Protein AF-A0A5J6MNN4-F1 (afdb_monomer_lite)

Structure (mmCIF, N/CA/C/O backbone):
data_AF-A0A5J6MNN4-F1
#
_entry.id   AF-A0A5J6MNN4-F1
#
loop_
_atom_site.group_PDB
_atom_site.id
_atom_site.type_symbol
_atom_site.label_atom_id
_atom_site.label_alt_id
_atom_site.label_comp_id
_atom_site.label_asym_id
_atom_site.label_entity_id
_atom_site.label_seq_id
_atom_site.pdbx_PDB_ins_code
_atom_site.Cartn_x
_atom_site.Cartn_y
_atom_site.Cartn_z
_atom_site.occupancy
_atom_site.B_iso_or_equiv
_atom_site.auth_seq_id
_atom_site.auth_comp_id
_atom_site.auth_asym_id
_atom_site.auth_atom_id
_atom_site.pdbx_PDB_model_num
ATOM 1 N N . MET A 1 1 ? 50.004 24.978 17.037 1.00 45.81 1 MET A N 1
ATOM 2 C CA . MET A 1 1 ? 49.185 25.570 15.959 1.00 45.81 1 MET A CA 1
ATOM 3 C C . MET A 1 1 ? 47.744 25.538 16.427 1.00 45.81 1 MET A C 1
ATOM 5 O O . MET A 1 1 ? 47.144 24.475 16.456 1.00 45.81 1 MET A O 1
ATOM 9 N N . SER A 1 2 ? 47.257 26.671 16.926 1.00 36.34 2 SER A N 1
ATOM 10 C CA . SER A 1 2 ? 45.906 26.822 17.471 1.00 36.34 2 SER A CA 1
ATOM 11 C C . SER A 1 2 ? 44.956 27.210 16.343 1.00 36.34 2 SER A C 1
ATOM 13 O O . SER A 1 2 ? 45.223 28.185 15.645 1.00 36.34 2 SER A O 1
ATOM 15 N N . MET A 1 3 ? 43.865 26.467 16.160 1.00 42.06 3 MET A N 1
ATOM 16 C CA . MET A 1 3 ? 42.767 26.852 15.272 1.00 42.06 3 MET A CA 1
ATOM 17 C C . MET A 1 3 ? 41.543 27.196 16.118 1.00 42.06 3 MET A C 1
ATOM 19 O O . MET A 1 3 ? 40.858 26.322 16.640 1.00 42.06 3 MET A O 1
ATOM 23 N N . THR A 1 4 ? 41.303 28.498 16.251 1.00 43.59 4 THR A N 1
ATOM 24 C CA . THR A 1 4 ? 40.055 29.092 16.733 1.00 43.59 4 THR A CA 1
ATOM 25 C C . THR A 1 4 ? 39.184 29.363 15.512 1.00 43.59 4 THR A C 1
ATOM 27 O O . THR A 1 4 ? 39.603 30.115 14.635 1.00 43.59 4 THR A O 1
ATOM 30 N N . ILE A 1 5 ? 37.976 28.798 15.448 1.00 49.94 5 ILE A N 1
ATOM 31 C CA . ILE A 1 5 ? 36.948 29.234 14.495 1.00 49.94 5 ILE A CA 1
ATOM 32 C C . ILE A 1 5 ? 35.701 29.616 15.287 1.00 49.94 5 ILE A C 1
ATOM 34 O O . ILE A 1 5 ? 35.140 28.822 16.039 1.00 49.94 5 ILE A O 1
ATOM 38 N N . ALA A 1 6 ? 35.334 30.884 15.136 1.00 39.22 6 ALA A N 1
ATOM 39 C CA . ALA A 1 6 ? 34.245 31.564 15.807 1.00 39.22 6 ALA A CA 1
ATOM 40 C C . ALA A 1 6 ? 32.880 31.268 15.157 1.00 39.22 6 ALA A C 1
ATOM 42 O O . ALA A 1 6 ? 32.754 31.186 13.938 1.00 39.22 6 ALA A O 1
ATOM 43 N N . GLN A 1 7 ? 31.842 31.200 15.986 1.00 43.44 7 GLN A N 1
ATOM 44 C CA . GLN A 1 7 ? 30.441 31.491 15.649 1.00 43.44 7 GLN A CA 1
ATOM 45 C C . GLN A 1 7 ? 30.045 32.794 16.381 1.00 43.44 7 GLN A C 1
ATOM 47 O O . GLN A 1 7 ? 30.750 33.158 17.325 1.00 43.44 7 GLN A O 1
ATOM 52 N N . PRO A 1 8 ? 28.883 33.442 16.136 1.00 44.62 8 PRO A N 1
ATOM 53 C CA . PRO A 1 8 ? 27.974 33.470 14.977 1.00 44.62 8 PRO A CA 1
ATOM 54 C C . PRO A 1 8 ? 27.586 34.924 14.575 1.00 44.62 8 PRO A C 1
ATOM 56 O O . PRO A 1 8 ? 27.805 35.869 15.327 1.00 44.62 8 PRO A O 1
ATOM 59 N N . ALA A 1 9 ? 26.893 35.122 13.446 1.00 43.00 9 ALA A N 1
ATOM 60 C CA . ALA A 1 9 ? 26.192 36.384 13.158 1.00 43.00 9 ALA A CA 1
ATOM 61 C C . ALA A 1 9 ? 24.681 36.138 13.005 1.00 43.00 9 ALA A C 1
ATOM 63 O O . ALA A 1 9 ? 24.212 35.651 11.977 1.00 43.00 9 ALA A O 1
ATOM 64 N N . ARG A 1 10 ? 23.913 36.466 14.053 1.00 43.12 10 ARG A N 1
ATOM 65 C CA . ARG A 1 10 ? 22.443 36.524 14.030 1.00 43.12 10 ARG A CA 1
ATOM 66 C C . ARG A 1 10 ? 22.012 37.839 13.374 1.00 43.12 10 ARG A C 1
ATOM 68 O O . ARG A 1 10 ? 22.430 38.904 13.820 1.00 43.12 10 ARG A O 1
ATOM 75 N N . LYS A 1 11 ? 21.162 37.776 12.347 1.00 46.25 11 LYS A N 1
ATOM 76 C CA . LYS A 1 11 ? 20.459 38.952 11.810 1.00 46.25 11 LYS A CA 1
ATOM 77 C C . LYS A 1 11 ? 19.170 39.205 12.616 1.00 46.25 11 LYS A C 1
ATOM 79 O O . LYS A 1 11 ? 18.505 38.234 12.975 1.00 46.25 11 LYS A O 1
ATOM 84 N N . PRO A 1 12 ? 18.818 40.468 12.912 1.00 50.72 12 PRO A N 1
ATOM 85 C CA . PRO A 1 12 ? 17.639 40.816 13.700 1.00 50.72 12 PRO A CA 1
ATOM 86 C C . PRO A 1 12 ? 16.350 40.752 12.867 1.00 50.72 12 PRO A C 1
ATOM 88 O O . PRO A 1 12 ? 16.324 41.190 11.718 1.00 50.72 12 PRO A O 1
ATOM 91 N N . VAL A 1 13 ? 15.271 40.253 13.473 1.00 49.06 13 VAL A N 1
ATOM 92 C CA . VAL A 1 13 ? 13.899 40.378 12.959 1.00 49.06 13 VAL A CA 1
ATOM 93 C C . VAL A 1 13 ? 13.256 41.591 13.639 1.00 49.06 13 VAL A C 1
ATOM 95 O O . VAL A 1 13 ? 13.187 41.607 14.871 1.00 49.06 13 VAL A O 1
ATOM 98 N N . PRO A 1 14 ? 12.798 42.615 12.901 1.00 52.34 14 PRO A N 1
ATOM 99 C CA . PRO A 1 14 ? 12.065 43.716 13.504 1.00 52.34 14 PRO A CA 1
ATOM 100 C C . PRO A 1 14 ? 10.632 43.290 13.848 1.00 52.34 14 PRO A C 1
ATOM 102 O O . PRO A 1 14 ? 9.830 42.944 12.983 1.00 52.34 14 PRO A O 1
ATOM 105 N N . VAL A 1 15 ? 10.322 43.360 15.143 1.00 49.31 15 VAL A N 1
ATOM 106 C CA . VAL A 1 15 ? 8.967 43.419 15.698 1.00 49.31 15 VAL A CA 1
ATOM 107 C C . VAL A 1 15 ? 8.350 44.755 15.276 1.00 49.31 15 VAL A C 1
ATOM 109 O O . VAL A 1 15 ? 8.870 45.814 15.619 1.00 49.31 15 VAL A O 1
ATOM 112 N N . GLY A 1 16 ? 7.254 44.706 14.519 1.00 39.94 16 GLY A N 1
ATOM 113 C CA . GLY A 1 16 ? 6.549 45.879 14.002 1.00 39.94 16 GLY A CA 1
ATOM 114 C C . GLY A 1 16 ? 5.056 45.802 14.283 1.00 39.94 16 GLY A C 1
ATOM 115 O O . GLY A 1 16 ? 4.271 45.409 13.430 1.00 39.94 16 GLY A O 1
ATOM 116 N N . LEU A 1 17 ? 4.691 46.185 15.501 1.00 44.44 17 LEU A N 1
ATOM 117 C CA . LEU A 1 17 ? 3.338 46.459 15.971 1.00 44.44 17 LEU A CA 1
ATOM 118 C C . LEU A 1 17 ? 2.780 47.707 15.256 1.00 44.44 17 LEU A C 1
ATOM 120 O O . LEU A 1 17 ? 3.375 48.776 15.392 1.00 44.44 17 LEU A O 1
ATOM 124 N N . ARG A 1 18 ? 1.625 47.632 14.579 1.00 44.25 18 ARG A N 1
ATOM 125 C CA . ARG A 1 18 ? 0.739 48.802 14.409 1.00 44.25 18 ARG A CA 1
ATOM 126 C C . ARG A 1 18 ? -0.740 48.425 14.477 1.00 44.25 18 ARG A C 1
ATOM 128 O O . ARG A 1 18 ? -1.261 47.691 13.647 1.00 44.25 18 ARG A O 1
ATOM 135 N N . LEU A 1 19 ? -1.359 48.973 15.519 1.00 42.81 19 LEU A N 1
ATOM 136 C CA . LEU A 1 19 ? -2.785 49.075 15.795 1.00 42.81 19 LEU A CA 1
ATOM 137 C C . LEU A 1 19 ? -3.497 50.089 14.876 1.00 42.81 19 LEU A C 1
ATOM 139 O O . LEU A 1 19 ? -2.877 51.053 14.429 1.00 42.81 19 LEU A O 1
ATOM 143 N N . ALA A 1 20 ? -4.830 49.927 14.842 1.00 40.75 20 ALA A N 1
ATOM 144 C CA . ALA A 1 20 ? -5.894 50.903 14.550 1.00 40.75 20 ALA A CA 1
ATOM 145 C C . ALA A 1 20 ? -6.165 51.179 13.054 1.00 40.75 20 ALA A C 1
ATOM 147 O O . ALA A 1 20 ? -5.241 51.286 12.263 1.00 40.75 20 ALA A O 1
ATOM 148 N N . ALA A 1 21 ? -7.404 51.302 12.569 1.00 38.69 21 ALA A N 1
ATOM 149 C CA . ALA A 1 21 ? -8.667 51.689 13.201 1.00 38.69 21 ALA A CA 1
ATOM 150 C C . ALA A 1 21 ? -9.844 51.126 12.361 1.00 38.69 21 ALA A C 1
ATOM 152 O O . ALA A 1 21 ? -9.778 51.116 11.137 1.00 38.69 21 ALA A O 1
ATOM 153 N N . LEU A 1 22 ? -10.844 50.497 12.989 1.00 45.50 22 LEU A N 1
ATOM 154 C CA . LEU A 1 22 ? -12.210 51.028 13.157 1.00 45.50 22 LEU A CA 1
ATOM 155 C C . LEU A 1 22 ? -12.879 51.544 11.868 1.00 45.50 22 LEU A C 1
ATOM 157 O O . LEU A 1 22 ? -12.696 52.696 11.488 1.00 45.50 22 LEU A O 1
ATOM 161 N N . PHE A 1 23 ? -13.792 50.739 11.317 1.00 46.25 23 PHE A N 1
ATOM 162 C CA . PHE A 1 23 ? -15.043 51.267 10.776 1.00 46.25 23 PHE A CA 1
ATOM 163 C C . PHE A 1 23 ? -16.226 50.499 11.364 1.00 46.25 23 PHE A C 1
ATOM 165 O O . PHE A 1 23 ? -16.353 49.283 11.253 1.00 46.25 23 PHE A O 1
ATOM 172 N N . LEU A 1 24 ? -17.041 51.278 12.061 1.00 46.66 24 LEU A N 1
ATOM 173 C CA . LEU A 1 24 ? -18.268 50.945 12.753 1.00 46.66 24 LEU A CA 1
ATOM 174 C C . LEU A 1 24 ? -19.398 50.818 11.720 1.00 46.66 24 LEU A C 1
ATOM 176 O O . LEU A 1 24 ? -19.584 51.729 10.916 1.00 46.66 24 LEU A O 1
ATOM 180 N N . SER A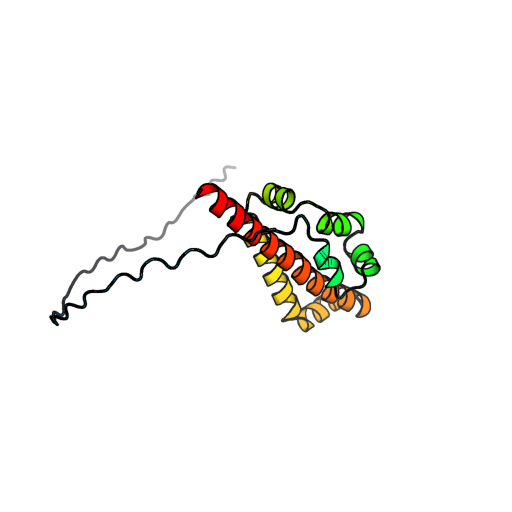 1 25 ? -20.185 49.745 11.761 1.00 43.47 25 SER A N 1
ATOM 181 C CA . SER A 1 25 ? -21.562 49.735 11.248 1.00 43.47 25 SER A CA 1
ATOM 182 C C . SER A 1 25 ? -22.341 48.630 11.946 1.00 43.47 25 SER A C 1
ATOM 184 O O . SER A 1 25 ? -22.126 47.442 11.724 1.00 43.47 25 SER A O 1
ATOM 186 N N . ALA A 1 26 ? -23.222 49.063 12.840 1.00 49.56 26 ALA A N 1
ATOM 187 C CA . ALA A 1 26 ? -24.226 48.239 13.472 1.00 49.56 26 ALA A CA 1
ATOM 188 C C . ALA A 1 26 ? -25.272 47.815 12.433 1.00 49.56 26 ALA A C 1
ATOM 190 O O . ALA A 1 26 ? -25.859 48.662 11.764 1.00 49.56 26 ALA A O 1
ATOM 191 N N . PHE A 1 27 ? -25.554 46.518 12.363 1.00 41.94 27 PHE A N 1
ATOM 192 C CA . PHE A 1 27 ? -26.865 46.025 11.964 1.00 41.94 27 PHE A CA 1
ATOM 193 C C . PHE A 1 27 ? -27.320 45.035 13.030 1.00 41.94 27 PHE A C 1
ATOM 195 O O . PHE A 1 27 ? -26.698 43.995 13.243 1.00 41.94 27 PHE A O 1
ATOM 202 N N . LEU A 1 28 ? -28.390 45.399 13.737 1.00 48.53 28 LEU A N 1
ATOM 203 C CA . LEU A 1 28 ? -29.163 44.457 14.527 1.00 48.53 28 LEU A CA 1
ATOM 204 C C . LEU A 1 28 ? -29.751 43.414 13.574 1.00 48.53 28 LEU A C 1
ATOM 206 O O . LEU A 1 28 ? -30.601 43.735 12.748 1.00 48.53 28 LEU A O 1
ATOM 210 N N . ALA A 1 29 ? -29.351 42.163 13.750 1.00 45.50 29 ALA A N 1
ATOM 211 C CA . ALA A 1 29 ? -30.171 41.016 13.411 1.00 45.50 29 ALA A CA 1
ATOM 212 C C . ALA A 1 29 ? -29.964 39.983 14.518 1.00 45.50 29 ALA A C 1
ATOM 214 O O . ALA A 1 29 ? -28.962 39.272 14.561 1.00 45.50 29 ALA A O 1
ATOM 215 N N . ALA A 1 30 ? -30.906 39.949 15.457 1.00 49.56 30 ALA A N 1
ATOM 216 C CA . ALA A 1 30 ? -31.072 38.822 16.354 1.00 49.56 30 ALA A CA 1
ATOM 217 C C . ALA A 1 30 ? -31.519 37.618 15.510 1.00 49.56 30 ALA A C 1
ATOM 219 O O . ALA A 1 30 ? -32.710 37.382 15.333 1.00 49.56 30 ALA A O 1
ATOM 220 N N . CYS A 1 31 ? -30.564 36.873 14.958 1.00 45.91 31 CYS A N 1
ATOM 221 C CA . CYS A 1 31 ? -30.803 35.489 14.589 1.00 45.91 31 CYS A CA 1
ATOM 222 C C . CYS A 1 31 ? -30.547 34.667 15.846 1.00 45.91 31 CYS A C 1
ATOM 224 O O . CYS A 1 31 ? -29.407 34.492 16.268 1.00 45.91 31 CYS A O 1
ATOM 226 N N . ALA A 1 32 ? -31.629 34.198 16.463 1.00 48.97 32 ALA A N 1
ATOM 227 C CA . ALA A 1 32 ? -31.568 33.041 17.332 1.00 48.97 32 ALA A CA 1
ATOM 228 C C . ALA A 1 32 ? -31.036 31.880 16.483 1.00 48.97 32 ALA A C 1
ATOM 230 O O . ALA A 1 32 ? -31.783 31.233 15.752 1.00 48.97 32 ALA A O 1
ATOM 231 N N . THR A 1 33 ? -29.722 31.676 16.511 1.00 45.91 33 THR A N 1
ATOM 232 C CA . THR A 1 33 ? -29.099 30.494 15.934 1.00 45.91 33 THR A CA 1
ATOM 233 C C . THR A 1 33 ? -29.497 29.344 16.841 1.00 45.91 33 THR A C 1
ATOM 235 O O . THR A 1 33 ? -28.905 29.144 17.898 1.00 45.91 33 THR A O 1
ATOM 238 N N . SER A 1 34 ? -30.560 28.630 16.475 1.00 49.53 34 SER A N 1
ATOM 239 C CA . SER A 1 34 ? -30.767 27.275 16.962 1.00 49.53 34 SER A CA 1
ATOM 240 C C . SER A 1 34 ? -29.497 26.504 16.630 1.00 49.53 34 SER A C 1
ATOM 242 O O . SER A 1 34 ? -29.226 26.227 15.462 1.00 49.53 34 SER A O 1
ATOM 244 N N . GLU A 1 35 ? -28.680 26.247 17.649 1.00 56.00 35 GLU A N 1
ATOM 245 C CA . GLU A 1 35 ? -27.571 25.309 17.565 1.00 56.00 35 GLU A CA 1
ATOM 246 C C . GLU A 1 35 ? -28.158 24.012 16.996 1.00 56.00 35 GLU A C 1
ATOM 248 O O . GLU A 1 35 ? -29.119 23.482 17.571 1.00 56.00 35 GLU A O 1
ATOM 253 N N . PRO A 1 36 ? -27.693 23.529 15.830 1.00 57.00 36 PRO A N 1
ATOM 254 C CA . PRO A 1 36 ? -28.111 22.227 15.359 1.00 57.00 36 PRO A CA 1
ATOM 255 C C . PRO A 1 36 ? -27.720 21.247 16.458 1.00 57.00 36 PRO A C 1
ATOM 257 O O . PRO A 1 36 ? -26.550 21.193 16.839 1.00 57.00 36 PRO A O 1
ATOM 260 N N . ALA A 1 37 ? -28.697 20.512 16.993 1.00 62.59 37 ALA A N 1
ATOM 261 C CA . ALA A 1 37 ? -28.402 19.395 17.874 1.00 62.59 37 ALA A CA 1
ATOM 262 C C . ALA A 1 37 ? -27.303 18.556 17.199 1.00 62.59 37 ALA A C 1
ATOM 264 O O . ALA A 1 37 ? -27.428 18.291 15.995 1.00 62.59 37 ALA A O 1
ATOM 265 N N . PRO A 1 38 ? -26.216 18.199 17.911 1.00 59.94 38 PRO A N 1
ATOM 266 C CA . PRO A 1 38 ? -25.142 17.426 17.316 1.00 59.94 38 PRO A CA 1
ATOM 267 C C . PRO A 1 38 ? -25.765 16.186 16.687 1.00 59.94 38 PRO A C 1
ATOM 269 O O . PRO A 1 38 ? -26.501 15.447 17.347 1.00 59.94 38 PRO A O 1
ATOM 272 N N . ALA A 1 39 ? -25.550 16.022 15.379 1.00 67.25 39 ALA A N 1
ATOM 273 C CA . ALA A 1 39 ? -26.048 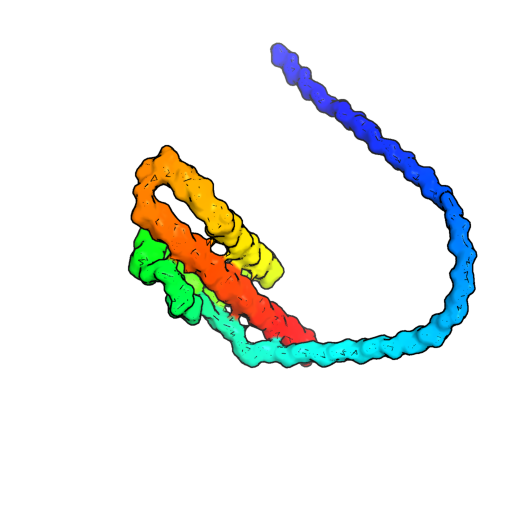14.861 14.667 1.00 67.25 39 ALA A CA 1
ATOM 274 C C . ALA A 1 39 ? -25.559 13.611 15.416 1.00 67.25 39 ALA A C 1
ATOM 276 O O . ALA A 1 39 ? -24.384 13.576 15.802 1.00 67.25 39 ALA A O 1
ATOM 277 N N . PRO A 1 40 ? -26.433 12.620 15.667 1.00 62.31 40 PRO A N 1
ATOM 278 C CA . PRO A 1 40 ? -26.031 11.418 16.377 1.00 62.31 40 PRO A CA 1
ATOM 279 C C . PRO A 1 40 ? -24.836 10.802 15.654 1.00 62.31 40 PRO A C 1
ATOM 281 O O . PRO A 1 40 ? -24.863 10.620 14.432 1.00 62.31 40 PRO A O 1
ATOM 284 N N . THR A 1 41 ? -23.774 10.528 16.408 1.00 66.44 41 THR A N 1
ATOM 285 C CA . THR A 1 41 ? -22.575 9.880 15.888 1.00 66.44 41 THR A CA 1
ATOM 286 C C . THR A 1 41 ? -23.000 8.571 15.217 1.00 66.44 41 THR A C 1
ATOM 288 O O . THR A 1 41 ? -23.791 7.828 15.811 1.00 66.44 41 THR A O 1
ATOM 291 N N . PRO A 1 42 ? -22.536 8.274 13.988 1.00 63.56 42 PRO A N 1
ATOM 292 C CA . PRO A 1 42 ? -22.841 7.007 13.341 1.00 63.56 42 PRO A CA 1
ATOM 293 C C . PRO A 1 42 ? -22.520 5.843 14.288 1.00 63.56 42 PRO A C 1
ATOM 295 O O . PRO A 1 42 ? -21.499 5.907 14.982 1.00 63.56 42 PRO A O 1
ATOM 298 N N . PRO A 1 43 ? -23.361 4.793 14.341 1.00 64.62 43 PRO A N 1
ATOM 299 C CA . PRO A 1 43 ? -23.066 3.636 15.170 1.00 64.62 43 PRO A CA 1
ATOM 300 C C . PRO A 1 43 ? -21.703 3.060 14.764 1.00 64.62 43 PRO A C 1
ATOM 302 O O . PRO A 1 43 ? -21.380 3.045 13.569 1.00 64.62 43 PRO A O 1
ATOM 305 N N . PRO A 1 44 ? -20.892 2.596 15.730 1.00 63.62 44 PRO A N 1
ATOM 306 C CA . PRO A 1 44 ? -19.593 2.035 15.414 1.00 63.62 44 PRO A CA 1
ATOM 307 C C . PRO A 1 44 ? -19.741 0.841 14.466 1.00 63.62 44 PRO A C 1
ATOM 309 O O . PRO A 1 44 ? -20.734 0.106 14.540 1.00 63.62 44 PRO A O 1
ATOM 312 N N . PRO A 1 45 ? -18.754 0.612 13.586 1.00 68.56 45 PRO A N 1
ATOM 313 C CA . PRO A 1 45 ? -18.750 -0.573 12.747 1.00 68.56 45 PRO A CA 1
ATOM 314 C C . PRO A 1 45 ? -18.814 -1.832 13.621 1.00 68.56 45 PRO A C 1
ATOM 316 O O . PRO A 1 45 ? -18.056 -1.988 14.579 1.00 68.56 45 PRO A O 1
ATOM 319 N N . GLN A 1 46 ? -19.739 -2.739 13.291 1.00 73.12 46 GLN A N 1
ATOM 320 C CA . GLN A 1 46 ? -19.973 -3.965 14.066 1.00 73.12 46 GLN A CA 1
ATOM 321 C C . GLN A 1 46 ? -18.788 -4.937 13.998 1.00 73.12 46 GLN A C 1
ATOM 323 O O . GLN A 1 46 ? -18.543 -5.676 14.946 1.00 73.12 46 GLN A O 1
ATOM 328 N N . SER A 1 47 ? -18.035 -4.925 12.897 1.00 86.88 47 SER A N 1
ATOM 329 C CA . SER A 1 47 ? -16.805 -5.701 12.750 1.00 86.88 47 SER A CA 1
ATOM 330 C C . SER A 1 47 ? -15.798 -4.941 11.895 1.00 86.88 47 SER A C 1
ATOM 332 O O . SER A 1 47 ? -16.165 -4.291 10.914 1.00 86.88 47 SER A O 1
ATOM 334 N N . CYS A 1 48 ? -14.531 -5.020 12.289 1.00 94.31 48 CYS A N 1
ATOM 335 C CA . CYS A 1 48 ? -13.405 -4.496 11.530 1.00 94.31 48 CYS A CA 1
ATOM 336 C C . CYS A 1 48 ? -12.535 -5.658 11.042 1.00 94.31 48 CYS A C 1
ATOM 338 O O . CYS A 1 48 ? -12.479 -6.681 11.727 1.00 94.31 48 CYS A O 1
ATOM 340 N N . PRO A 1 49 ? -11.839 -5.520 9.899 1.00 95.94 49 PRO A N 1
ATOM 341 C CA . PRO A 1 49 ? -10.940 -6.561 9.417 1.00 95.94 49 PRO A CA 1
ATOM 342 C C . PRO A 1 49 ? -9.879 -6.926 10.463 1.00 95.94 49 PRO A C 1
ATOM 344 O O . PRO A 1 49 ? -9.233 -6.046 11.037 1.00 95.94 49 PRO A O 1
ATOM 347 N N . GLU A 1 50 ? -9.686 -8.225 10.695 1.00 97.06 50 GLU A N 1
ATOM 348 C CA . GLU A 1 50 ? -8.628 -8.718 11.586 1.00 97.06 50 GLU A CA 1
ATOM 349 C C . GLU A 1 50 ? -7.244 -8.605 10.944 1.00 97.06 50 GLU A C 1
ATOM 351 O O . GLU A 1 50 ? -6.275 -8.301 11.630 1.00 97.06 50 GLU A O 1
ATOM 356 N N . ASN A 1 51 ? -7.153 -8.823 9.631 1.00 97.69 51 ASN A N 1
ATOM 357 C CA . ASN A 1 51 ? -5.934 -8.767 8.824 1.00 97.69 51 ASN A CA 1
ATOM 358 C C . ASN A 1 51 ? -6.266 -8.289 7.39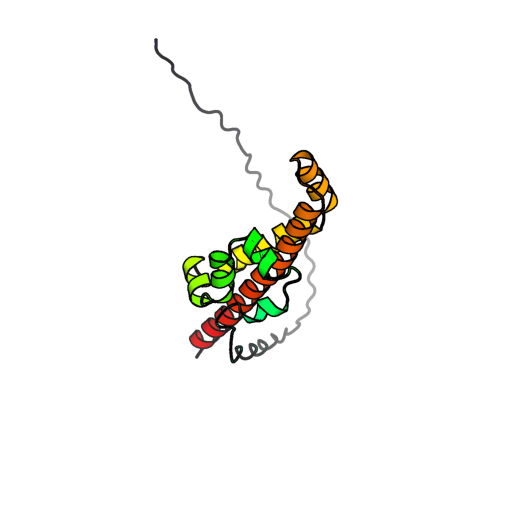7 1.00 97.69 51 ASN A C 1
ATOM 360 O O . ASN A 1 51 ? -7.415 -7.964 7.085 1.00 97.69 51 ASN A O 1
ATOM 364 N N . LEU A 1 52 ? -5.262 -8.240 6.518 1.00 97.75 52 LEU A N 1
ATOM 365 C CA . LEU A 1 52 ? -5.412 -7.719 5.155 1.00 97.75 52 LEU A CA 1
ATOM 366 C C . LEU A 1 52 ? -5.703 -8.807 4.109 1.00 97.75 52 LEU A C 1
ATOM 368 O O . LEU A 1 52 ? -5.646 -8.528 2.915 1.00 97.75 52 LEU A O 1
ATOM 372 N N . SER A 1 53 ? -6.028 -10.039 4.509 1.00 96.81 53 SER A N 1
ATOM 373 C CA . SER A 1 53 ? -6.206 -11.179 3.590 1.00 96.81 53 SER A CA 1
ATOM 374 C C . SER A 1 53 ? -7.206 -10.919 2.457 1.00 96.81 53 SER A C 1
ATOM 376 O O . SER A 1 53 ? -6.962 -11.323 1.320 1.00 96.81 53 SER A O 1
ATOM 378 N N . ALA A 1 54 ? -8.281 -10.171 2.718 1.00 94.62 54 ALA A N 1
ATOM 379 C CA . ALA A 1 54 ? -9.267 -9.791 1.705 1.00 94.62 54 ALA A CA 1
ATOM 380 C C . ALA A 1 54 ? -8.689 -8.905 0.582 1.00 94.62 54 ALA A C 1
ATOM 382 O O . ALA A 1 54 ? -9.238 -8.872 -0.521 1.00 94.62 54 ALA A O 1
ATOM 383 N N . ALA A 1 55 ? -7.577 -8.202 0.825 1.00 95.12 55 ALA A N 1
ATOM 384 C CA . ALA A 1 55 ? -6.901 -7.403 -0.192 1.00 95.12 55 ALA A CA 1
ATOM 385 C C . ALA A 1 55 ? -6.209 -8.270 -1.258 1.00 95.12 55 ALA A C 1
ATOM 387 O O . ALA A 1 55 ? -6.046 -7.797 -2.380 1.00 95.12 55 ALA A O 1
ATOM 388 N N . LYS A 1 56 ? -5.883 -9.544 -0.964 1.00 93.62 56 LYS A N 1
ATOM 389 C CA . LYS A 1 56 ? -5.259 -10.467 -1.935 1.00 93.62 56 LYS A CA 1
ATOM 390 C C . LYS A 1 56 ? -6.086 -10.609 -3.217 1.00 93.62 56 LYS A C 1
ATOM 392 O O . LYS A 1 56 ? -5.527 -10.681 -4.303 1.00 93.62 56 LYS A O 1
ATOM 397 N N . ALA A 1 57 ? -7.416 -10.600 -3.103 1.00 94.50 57 ALA A N 1
ATOM 398 C CA . ALA A 1 57 ? -8.323 -10.728 -4.246 1.00 94.50 57 ALA A CA 1
ATOM 399 C C . ALA A 1 57 ? -8.374 -9.480 -5.150 1.00 94.50 57 ALA A C 1
ATOM 401 O O . ALA A 1 57 ? -8.984 -9.524 -6.214 1.00 94.50 57 ALA A O 1
ATOM 402 N N . LYS A 1 58 ? -7.780 -8.363 -4.714 1.00 95.50 58 LYS A N 1
ATOM 403 C CA . LYS A 1 58 ? -7.773 -7.082 -5.435 1.00 95.50 58 LYS A CA 1
ATOM 404 C C . LYS A 1 58 ? -6.418 -6.760 -6.066 1.00 95.50 58 LYS A C 1
ATOM 406 O O . LYS A 1 58 ? -6.286 -5.698 -6.667 1.00 95.50 58 LYS A O 1
ATOM 411 N N . LEU A 1 59 ? -5.424 -7.632 -5.893 1.00 95.94 59 LEU A N 1
ATOM 412 C CA . LEU A 1 59 ? -4.106 -7.435 -6.480 1.00 95.94 59 LEU A CA 1
ATOM 413 C C . LEU A 1 59 ? -4.185 -7.577 -8.001 1.00 95.94 59 LEU A C 1
ATOM 415 O O . LEU A 1 59 ? -4.903 -8.434 -8.517 1.00 95.94 59 LEU A O 1
ATOM 419 N N . VAL A 1 60 ? -3.444 -6.731 -8.706 1.00 96.56 60 VAL A N 1
ATOM 420 C CA . VAL A 1 60 ? -3.313 -6.765 -10.163 1.00 96.56 60 VAL A CA 1
ATOM 421 C C . VAL A 1 60 ? -2.131 -7.621 -10.606 1.00 96.56 60 VAL A C 1
ATOM 423 O O . VAL A 1 60 ? -2.190 -8.220 -11.679 1.00 96.56 60 VAL A O 1
ATOM 426 N N . THR A 1 61 ? -1.076 -7.722 -9.792 1.00 95.19 61 THR A N 1
ATOM 427 C CA . THR A 1 61 ? 0.057 -8.609 -10.072 1.00 95.19 61 THR A CA 1
ATOM 428 C C . THR A 1 61 ? -0.276 -10.029 -9.609 1.00 95.19 61 THR A C 1
ATOM 430 O O . THR A 1 61 ? -0.743 -10.205 -8.477 1.00 95.19 61 THR A O 1
ATOM 433 N N . PRO A 1 62 ? -0.010 -11.068 -10.423 1.00 94.25 62 PRO A N 1
ATOM 434 C CA . PRO A 1 62 ? -0.086 -12.452 -9.970 1.00 94.25 62 PRO A CA 1
ATOM 435 C C . PRO A 1 62 ? 0.715 -12.665 -8.680 1.00 94.25 62 PRO A C 1
ATOM 437 O O . PRO A 1 62 ? 1.834 -12.168 -8.536 1.00 94.25 62 PRO A O 1
ATOM 440 N N . TYR A 1 63 ? 0.132 -13.388 -7.721 1.00 90.69 63 TYR A N 1
ATOM 441 C CA . TYR A 1 63 ? 0.682 -13.479 -6.365 1.00 90.69 63 TYR A CA 1
ATOM 442 C C . TYR A 1 63 ? 2.103 -14.050 -6.327 1.00 90.69 63 TYR A C 1
ATOM 444 O O . TYR A 1 63 ? 2.932 -13.591 -5.551 1.00 90.69 63 TYR A O 1
ATOM 452 N N . ASP A 1 64 ? 2.392 -15.039 -7.168 1.00 94.12 64 ASP A N 1
ATOM 453 C CA . ASP A 1 64 ? 3.705 -15.663 -7.316 1.00 94.12 64 ASP A CA 1
ATOM 454 C C . ASP A 1 64 ? 4.764 -14.676 -7.826 1.00 94.12 64 ASP A C 1
ATOM 456 O O . ASP A 1 64 ? 5.874 -14.637 -7.293 1.00 94.12 64 ASP A O 1
ATOM 460 N N . GLN A 1 65 ? 4.410 -13.825 -8.790 1.00 93.88 65 GLN A N 1
ATOM 461 C CA . GLN A 1 65 ? 5.302 -12.784 -9.304 1.00 93.88 65 GLN A CA 1
ATOM 462 C C . GLN A 1 65 ? 5.540 -11.687 -8.264 1.00 93.88 65 GLN A C 1
ATOM 464 O O . GLN A 1 65 ? 6.681 -11.281 -8.038 1.00 93.88 65 GLN A O 1
ATOM 469 N N . LEU A 1 66 ? 4.484 -11.254 -7.571 1.00 92.50 66 LEU A N 1
ATOM 470 C CA . LEU A 1 66 ? 4.601 -10.276 -6.491 1.00 92.50 66 LEU A CA 1
ATOM 471 C C . LEU A 1 66 ? 5.440 -10.827 -5.327 1.00 92.50 66 LEU A C 1
ATOM 473 O O . LEU A 1 66 ? 6.283 -10.120 -4.777 1.00 92.50 66 LEU A O 1
ATOM 477 N N . ALA A 1 67 ? 5.258 -12.104 -4.979 1.00 93.31 67 ALA A N 1
ATOM 478 C CA . ALA A 1 67 ? 6.035 -12.795 -3.954 1.00 93.31 67 ALA A CA 1
ATOM 479 C C . ALA A 1 67 ? 7.507 -12.956 -4.353 1.00 93.31 67 ALA A C 1
ATOM 481 O O . ALA A 1 67 ? 8.380 -12.815 -3.499 1.00 93.31 67 ALA A O 1
ATOM 482 N N . ALA A 1 68 ? 7.802 -13.220 -5.627 1.00 91.56 68 ALA A N 1
ATOM 483 C CA . ALA A 1 68 ? 9.173 -13.258 -6.129 1.00 91.56 68 ALA A CA 1
ATOM 484 C C . ALA A 1 68 ? 9.845 -11.874 -6.081 1.00 91.56 68 ALA A C 1
ATOM 486 O O . ALA A 1 68 ? 11.050 -11.788 -5.854 1.00 91.56 68 ALA A O 1
ATOM 487 N N . PHE A 1 69 ? 9.067 -10.800 -6.255 1.00 88.19 69 PHE A N 1
ATOM 488 C CA . PHE A 1 69 ? 9.564 -9.425 -6.237 1.00 88.19 69 PHE A CA 1
ATOM 489 C C . PHE A 1 69 ? 9.776 -8.871 -4.816 1.00 88.19 69 PHE A C 1
ATOM 491 O O . PHE A 1 69 ? 10.808 -8.270 -4.531 1.00 88.19 69 PHE A O 1
ATOM 498 N N . ILE A 1 70 ? 8.813 -9.081 -3.911 1.00 86.25 70 ILE A N 1
ATOM 499 C CA . ILE A 1 70 ? 8.799 -8.517 -2.544 1.00 86.25 70 ILE A CA 1
ATOM 500 C C . ILE A 1 70 ? 9.395 -9.487 -1.503 1.00 86.25 70 ILE A C 1
ATOM 502 O O . ILE A 1 70 ? 9.846 -9.070 -0.436 1.00 86.25 70 ILE A O 1
ATOM 506 N N . GLY A 1 71 ? 9.412 -10.786 -1.807 1.00 92.06 71 GLY A N 1
ATOM 507 C CA . GLY A 1 71 ? 9.727 -11.869 -0.879 1.00 92.06 71 GLY A CA 1
ATOM 508 C C . GLY A 1 71 ? 8.457 -12.511 -0.315 1.00 92.06 71 GLY A C 1
ATOM 509 O O . GLY A 1 71 ? 7.621 -11.842 0.296 1.00 92.06 71 GLY A O 1
ATOM 510 N N . SER A 1 72 ? 8.324 -13.828 -0.487 1.00 93.00 72 SER A N 1
ATOM 511 C CA . SER A 1 72 ? 7.120 -14.596 -0.136 1.00 93.00 72 SER A CA 1
ATOM 512 C C . SER A 1 72 ? 6.725 -14.469 1.335 1.00 93.00 72 SER A C 1
ATOM 514 O O . SER A 1 72 ? 5.565 -14.200 1.639 1.00 93.00 72 SER A O 1
ATOM 516 N N . GLU A 1 73 ? 7.685 -14.600 2.252 1.00 94.50 73 GLU A N 1
ATOM 517 C CA . GLU A 1 73 ? 7.435 -14.463 3.690 1.00 94.50 73 GLU A CA 1
ATOM 518 C C . GLU A 1 73 ? 6.971 -13.055 4.062 1.00 94.50 73 GLU A C 1
ATOM 520 O O . GLU A 1 73 ? 6.084 -12.885 4.900 1.00 94.50 73 GLU A O 1
ATOM 525 N N . HIS A 1 74 ? 7.559 -12.033 3.434 1.00 92.81 74 HIS A N 1
ATOM 526 C CA . HIS A 1 74 ? 7.176 -10.653 3.692 1.00 92.81 74 HIS A CA 1
ATOM 527 C C . HIS A 1 74 ? 5.748 -10.396 3.210 1.00 92.81 74 HIS A C 1
ATOM 529 O O . HIS A 1 74 ? 4.941 -9.851 3.961 1.00 92.81 74 HIS A O 1
ATOM 535 N N . LEU A 1 75 ? 5.431 -10.832 1.990 1.00 93.94 75 LEU A N 1
ATOM 536 C CA . LEU A 1 75 ? 4.115 -10.653 1.394 1.00 93.94 75 LEU A CA 1
ATOM 537 C C . LEU A 1 75 ? 3.028 -11.394 2.184 1.00 93.94 75 LEU A C 1
ATOM 539 O O . LEU A 1 75 ? 2.012 -10.798 2.539 1.00 93.94 75 LEU A O 1
ATOM 543 N N . GLU A 1 76 ? 3.258 -12.660 2.538 1.00 95.00 76 GLU A N 1
ATOM 544 C CA . GLU A 1 76 ? 2.290 -13.441 3.312 1.00 95.00 76 GLU A CA 1
ATOM 545 C C . GLU A 1 76 ? 2.051 -12.826 4.693 1.00 95.00 76 GLU A C 1
ATOM 547 O O . GLU A 1 76 ? 0.903 -12.680 5.125 1.00 95.00 76 GLU A O 1
ATOM 552 N N . ARG A 1 77 ? 3.121 -12.386 5.368 1.00 94.81 77 ARG A N 1
ATOM 553 C CA . ARG A 1 77 ? 3.013 -11.716 6.667 1.00 94.81 77 ARG A CA 1
ATOM 554 C C . ARG A 1 77 ? 2.219 -10.417 6.570 1.00 94.81 77 ARG A C 1
ATOM 556 O O . ARG A 1 77 ? 1.423 -10.149 7.461 1.00 94.81 77 ARG A O 1
ATOM 563 N N . THR A 1 78 ? 2.386 -9.630 5.509 1.00 94.69 78 THR A N 1
ATOM 564 C CA . THR A 1 78 ? 1.599 -8.404 5.292 1.00 94.69 78 THR A CA 1
ATOM 565 C C . THR A 1 78 ? 0.097 -8.685 5.246 1.00 94.69 78 THR A C 1
ATOM 567 O O . THR A 1 78 ? -0.691 -7.898 5.764 1.00 94.69 78 THR A O 1
ATOM 570 N N . PHE A 1 79 ? -0.314 -9.822 4.684 1.00 97.06 79 PHE A N 1
ATOM 571 C CA . PHE A 1 79 ? -1.730 -10.170 4.584 1.00 97.06 79 PHE A CA 1
ATOM 572 C C . PHE A 1 79 ? -2.313 -10.849 5.821 1.00 97.06 79 PHE A C 1
ATOM 574 O O . PHE A 1 79 ? -3.520 -10.769 6.041 1.00 97.06 79 PHE A O 1
ATOM 581 N N . THR A 1 80 ? -1.485 -11.529 6.605 1.00 97.19 80 THR A N 1
ATOM 582 C CA . THR A 1 80 ? -1.939 -12.377 7.718 1.00 97.19 80 THR A CA 1
ATOM 583 C C . THR A 1 80 ? -1.707 -11.767 9.089 1.00 97.19 80 THR A C 1
ATOM 585 O O . THR A 1 80 ? -2.398 -12.147 10.034 1.00 97.19 80 THR A O 1
ATOM 588 N N . LYS A 1 81 ? -0.779 -10.810 9.214 1.00 97.06 81 LYS A N 1
ATOM 589 C CA . LYS A 1 81 ? -0.512 -10.138 10.485 1.00 97.06 81 LYS A CA 1
ATOM 590 C C . LYS A 1 81 ? -1.780 -9.422 10.977 1.00 97.06 81 LYS A C 1
ATOM 592 O O . LYS A 1 81 ? -2.412 -8.718 10.184 1.00 97.06 81 LYS A O 1
ATOM 597 N N . PRO A 1 82 ? -2.143 -9.566 12.264 1.00 98.31 82 PRO A N 1
ATOM 598 C CA . PRO A 1 82 ? -3.262 -8.832 12.831 1.00 98.31 82 PRO A CA 1
ATOM 599 C C . PRO A 1 82 ? -3.081 -7.321 12.681 1.00 98.31 82 PRO A C 1
ATOM 601 O O . PRO A 1 82 ? -2.001 -6.784 12.940 1.00 98.31 82 PRO A O 1
ATOM 604 N N . VAL A 1 83 ? -4.146 -6.615 12.306 1.00 98.00 83 VAL A N 1
ATOM 605 C CA . VAL A 1 83 ? -4.119 -5.156 12.138 1.00 98.00 83 VAL A CA 1
ATOM 606 C C . VAL A 1 83 ? -3.789 -4.461 13.462 1.00 98.00 83 VAL A C 1
ATOM 608 O O . VAL A 1 83 ? -3.063 -3.472 13.449 1.00 98.00 83 VAL A O 1
ATOM 611 N N . ASP A 1 84 ? -4.226 -5.001 14.605 1.00 97.88 84 ASP A N 1
ATOM 612 C CA . ASP A 1 84 ? -3.862 -4.461 15.925 1.00 97.88 84 ASP A CA 1
ATOM 613 C C . ASP A 1 84 ? -2.343 -4.494 16.155 1.00 97.88 84 ASP A C 1
ATOM 615 O O . ASP A 1 84 ? -1.760 -3.497 16.581 1.00 97.88 84 ASP A O 1
ATOM 619 N N . ASP A 1 85 ? -1.672 -5.585 15.774 1.00 98.31 85 ASP A N 1
ATOM 620 C CA . ASP A 1 85 ? -0.213 -5.706 15.879 1.00 98.31 85 ASP A CA 1
ATOM 621 C C . ASP A 1 85 ? 0.515 -4.774 14.905 1.00 98.31 85 ASP A C 1
ATOM 623 O O . ASP A 1 85 ? 1.629 -4.314 15.175 1.00 98.31 85 ASP A O 1
ATOM 627 N N . MET A 1 86 ? -0.075 -4.523 13.735 1.00 97.94 86 MET A N 1
ATOM 628 C CA . MET A 1 86 ? 0.448 -3.556 12.770 1.00 97.94 86 MET A CA 1
ATOM 629 C C . MET A 1 86 ? 0.339 -2.129 13.317 1.00 97.94 86 MET A C 1
ATOM 631 O O . MET A 1 86 ? 1.316 -1.387 13.250 1.00 97.94 86 MET A O 1
ATOM 635 N N . ILE A 1 87 ? -0.802 -1.773 13.914 1.00 98.06 87 ILE A N 1
ATOM 636 C CA . ILE A 1 87 ? -1.031 -0.471 14.552 1.00 98.06 87 ILE A CA 1
ATOM 637 C C . ILE A 1 87 ? -0.091 -0.277 15.746 1.00 98.06 87 ILE A C 1
ATOM 639 O O . ILE A 1 87 ? 0.526 0.778 15.885 1.00 98.06 87 ILE A O 1
ATOM 643 N N . ALA A 1 88 ? 0.053 -1.295 16.598 1.00 97.69 88 ALA A N 1
ATOM 644 C CA . ALA A 1 88 ? 0.940 -1.248 17.755 1.00 97.69 88 ALA A CA 1
ATOM 645 C C . ALA A 1 88 ? 2.404 -1.055 17.331 1.00 97.69 88 ALA A C 1
ATOM 647 O O . ALA A 1 88 ? 3.082 -0.161 17.836 1.00 97.69 88 ALA A O 1
ATOM 648 N N . ALA A 1 89 ? 2.878 -1.832 16.350 1.00 95.62 89 ALA A N 1
ATOM 649 C CA . ALA A 1 89 ? 4.224 -1.678 15.798 1.00 95.62 89 ALA A CA 1
ATOM 650 C C . ALA A 1 89 ? 4.430 -0.319 15.105 1.00 95.62 89 ALA A C 1
ATOM 652 O O . ALA A 1 89 ? 5.538 0.213 15.109 1.00 95.62 89 ALA A O 1
ATOM 653 N N . GLY A 1 90 ? 3.366 0.242 14.527 1.00 93.12 90 GLY A N 1
ATOM 654 C CA . GLY A 1 90 ? 3.355 1.556 13.895 1.00 93.12 90 GLY A CA 1
ATOM 655 C C . GLY A 1 90 ? 3.221 2.730 14.865 1.00 93.12 90 GLY A C 1
ATOM 656 O O . GLY A 1 90 ? 3.171 3.860 14.396 1.00 93.12 90 GLY A O 1
ATOM 657 N N . GLY A 1 91 ? 3.178 2.514 16.185 1.00 96.19 91 GLY A N 1
ATOM 658 C CA . GLY A 1 91 ? 3.119 3.595 17.178 1.00 96.19 91 GLY A CA 1
ATOM 659 C C . GLY A 1 91 ? 1.713 4.130 17.473 1.00 96.19 91 GLY A C 1
ATOM 660 O O . GLY A 1 91 ? 1.577 5.258 17.939 1.00 96.19 91 GLY A O 1
ATOM 661 N N . GLY A 1 92 ? 0.669 3.337 17.215 1.00 97.62 92 GLY A N 1
ATOM 662 C CA . GLY A 1 92 ? -0.730 3.695 17.468 1.00 97.62 92 GLY A CA 1
ATOM 663 C C . GLY A 1 92 ? -1.488 4.132 16.212 1.00 97.62 92 GLY A C 1
ATOM 664 O O . GLY A 1 92 ? -0.919 4.193 15.119 1.00 97.62 92 GLY A O 1
ATOM 665 N N . PHE A 1 93 ? -2.793 4.397 16.364 1.00 97.81 93 PHE A N 1
ATOM 666 C CA . PHE A 1 93 ? -3.712 4.657 15.245 1.00 97.81 93 PHE A CA 1
ATOM 667 C C . PHE A 1 93 ? -3.239 5.802 14.347 1.00 97.81 93 PHE A C 1
ATOM 669 O O . PHE A 1 93 ? -3.029 5.584 13.157 1.00 97.81 93 PHE A O 1
ATOM 676 N N . ASP A 1 94 ? -3.020 6.990 14.912 1.00 97.75 94 ASP A N 1
ATOM 677 C CA . ASP A 1 94 ? -2.749 8.198 14.124 1.00 97.75 94 ASP A CA 1
ATOM 678 C C . ASP A 1 94 ? -1.448 8.087 13.325 1.00 97.75 94 ASP A C 1
ATOM 680 O O . ASP A 1 94 ? -1.425 8.367 12.126 1.00 97.75 94 ASP A O 1
ATOM 684 N N . HIS A 1 95 ? -0.370 7.614 13.960 1.00 98.06 95 HIS A N 1
ATOM 685 C CA . HIS A 1 95 ? 0.916 7.451 13.284 1.00 98.06 95 HIS A CA 1
ATOM 686 C C . HIS A 1 95 ? 0.849 6.367 12.199 1.00 98.06 95 HIS A C 1
ATOM 688 O O . HIS A 1 95 ? 1.379 6.550 11.103 1.00 98.06 95 HIS A O 1
ATOM 694 N N . SER A 1 96 ? 0.146 5.265 12.466 1.00 98.06 96 SER A N 1
ATOM 695 C CA . SER A 1 96 ? -0.017 4.174 11.502 1.00 98.06 96 SER A CA 1
ATOM 696 C C . SER A 1 96 ? -0.849 4.586 10.288 1.00 98.06 96 SER A C 1
ATOM 698 O O . SER A 1 96 ? -0.461 4.302 9.154 1.00 98.06 96 SER A O 1
ATOM 700 N N . ILE A 1 97 ? -1.962 5.292 10.509 1.00 98.56 97 ILE A N 1
ATOM 701 C CA . ILE A 1 97 ? -2.815 5.822 9.439 1.00 98.56 97 ILE A CA 1
ATOM 702 C C . ILE A 1 97 ? -2.015 6.813 8.591 1.00 98.56 97 ILE A C 1
ATOM 704 O O . ILE A 1 97 ? -1.937 6.637 7.377 1.00 98.56 97 ILE A O 1
ATOM 708 N N . ALA A 1 98 ? -1.345 7.786 9.217 1.00 98.44 98 ALA A N 1
ATOM 709 C CA . ALA A 1 98 ? -0.537 8.773 8.503 1.00 98.44 98 ALA A CA 1
ATOM 710 C C . ALA A 1 98 ? 0.595 8.121 7.687 1.00 98.44 98 ALA A C 1
ATOM 712 O O . ALA A 1 98 ? 0.856 8.516 6.548 1.00 98.44 98 ALA A O 1
ATOM 713 N N . ALA A 1 99 ? 1.255 7.094 8.235 1.00 97.81 99 ALA A N 1
ATOM 714 C CA . ALA A 1 99 ? 2.280 6.343 7.519 1.00 97.81 99 ALA A CA 1
ATOM 715 C C . ALA A 1 99 ? 1.708 5.606 6.297 1.00 97.81 99 ALA A C 1
ATOM 717 O O . ALA A 1 99 ? 2.293 5.695 5.216 1.00 97.81 99 ALA A O 1
ATOM 718 N N . GLY A 1 100 ? 0.566 4.926 6.446 1.00 97.94 100 GLY A N 1
ATOM 719 C CA . GLY A 1 100 ? -0.118 4.243 5.345 1.00 97.94 100 GLY A CA 1
ATOM 720 C C . GLY A 1 100 ? -0.565 5.208 4.242 1.00 97.94 100 GLY A C 1
ATOM 721 O O . GLY A 1 100 ? -0.310 4.960 3.065 1.00 97.94 100 GLY A O 1
ATOM 722 N N . GLU A 1 101 ? -1.152 6.350 4.607 1.00 98.56 101 GLU A N 1
ATOM 723 C CA . GLU A 1 101 ? -1.563 7.387 3.651 1.00 98.56 101 GLU A CA 1
ATOM 724 C C . GLU A 1 101 ? -0.381 7.991 2.894 1.00 98.56 101 GLU A C 1
ATOM 726 O O . GLU A 1 101 ? -0.468 8.221 1.685 1.00 98.56 101 GLU A O 1
ATOM 731 N N . ARG A 1 102 ? 0.750 8.198 3.577 1.00 98.50 102 ARG A N 1
ATOM 732 C CA . ARG A 1 102 ? 1.984 8.655 2.936 1.00 98.50 102 ARG A CA 1
ATOM 733 C C . ARG A 1 102 ? 2.455 7.667 1.867 1.00 98.50 102 ARG A C 1
ATOM 735 O O . ARG A 1 102 ? 2.768 8.110 0.767 1.00 98.50 102 ARG A O 1
ATOM 742 N N . TYR A 1 103 ? 2.459 6.361 2.150 1.00 97.81 103 TYR A N 1
ATOM 743 C CA . TYR A 1 103 ? 2.822 5.345 1.151 1.00 97.81 103 TYR A CA 1
ATOM 744 C C . TYR A 1 103 ? 1.837 5.304 -0.019 1.00 97.81 103 TYR A C 1
ATOM 746 O O . TYR A 1 103 ? 2.257 5.255 -1.173 1.00 97.81 103 TYR A O 1
ATOM 754 N N . VAL A 1 104 ? 0.529 5.398 0.251 1.00 98.62 104 VAL A N 1
ATOM 755 C CA . VAL A 1 104 ? -0.484 5.511 -0.811 1.00 98.62 104 VAL A CA 1
ATOM 756 C C . VAL A 1 104 ? -0.187 6.707 -1.716 1.00 98.62 104 VAL A C 1
ATOM 758 O O . VAL A 1 104 ? -0.252 6.581 -2.939 1.00 98.62 104 VAL A O 1
ATOM 761 N N . GLN A 1 105 ? 0.150 7.862 -1.140 1.00 98.62 105 GLN A N 1
ATOM 762 C CA . GLN A 1 105 ? 0.448 9.058 -1.921 1.00 98.62 105 GLN A CA 1
ATOM 763 C C . GLN A 1 105 ? 1.759 8.934 -2.705 1.00 98.62 105 GLN A C 1
ATOM 765 O O . GLN A 1 105 ? 1.804 9.320 -3.870 1.00 98.62 105 GLN A O 1
ATOM 770 N N . GLU A 1 106 ? 2.807 8.378 -2.101 1.00 98.06 106 GLU A N 1
ATOM 771 C CA . GLU A 1 106 ? 4.091 8.124 -2.762 1.00 98.06 106 GLU A CA 1
ATOM 772 C C . GLU A 1 106 ? 3.915 7.233 -3.998 1.00 98.06 106 GLU A C 1
ATOM 774 O O . GLU A 1 106 ? 4.355 7.583 -5.093 1.00 98.06 106 GLU A O 1
ATOM 779 N N . TYR A 1 107 ? 3.172 6.136 -3.863 1.00 98.44 107 TYR A N 1
ATOM 780 C CA . TYR A 1 107 ? 2.893 5.228 -4.972 1.00 98.44 107 TYR A CA 1
ATOM 781 C C . TYR A 1 107 ? 2.007 5.856 -6.047 1.00 98.44 107 TYR A C 1
ATOM 783 O O . TYR A 1 107 ? 2.256 5.667 -7.237 1.00 98.44 107 TYR A O 1
ATOM 791 N N . LYS A 1 108 ? 1.016 6.671 -5.666 1.00 98.50 108 LYS A N 1
ATOM 792 C CA . LYS A 1 108 ? 0.244 7.460 -6.638 1.00 98.50 108 LYS A CA 1
ATOM 793 C C . LYS A 1 108 ? 1.131 8.436 -7.411 1.00 98.50 108 LYS A C 1
ATOM 795 O O . LYS A 1 108 ? 0.925 8.595 -8.609 1.00 98.50 108 LYS A O 1
ATOM 800 N N . ASN A 1 109 ? 2.113 9.058 -6.759 1.00 98.31 109 ASN A N 1
ATOM 801 C CA . ASN A 1 109 ? 3.041 9.978 -7.418 1.00 98.31 109 ASN A CA 1
ATOM 802 C C . ASN A 1 109 ? 3.939 9.255 -8.433 1.00 98.31 109 ASN A C 1
ATOM 804 O O . ASN A 1 109 ? 4.151 9.787 -9.519 1.00 98.31 109 ASN A O 1
ATOM 808 N N . ILE A 1 110 ? 4.410 8.042 -8.112 1.00 97.50 110 ILE A N 1
ATOM 809 C CA . ILE A 1 110 ? 5.155 7.195 -9.060 1.00 97.50 110 ILE A CA 1
ATOM 810 C C . ILE A 1 110 ? 4.294 6.906 -10.295 1.00 97.50 110 ILE A C 1
ATOM 812 O O . ILE A 1 110 ? 4.711 7.165 -11.419 1.00 97.50 110 ILE A O 1
ATOM 816 N N . LEU A 1 111 ? 3.056 6.443 -10.099 1.00 97.94 111 LEU A N 1
ATOM 817 C CA . LEU A 1 111 ? 2.165 6.101 -11.213 1.00 97.94 111 LEU A CA 1
ATOM 818 C C . LEU A 1 111 ? 1.719 7.322 -12.029 1.00 97.94 111 LEU A C 1
ATOM 820 O O . LEU A 1 111 ? 1.491 7.207 -13.230 1.00 97.94 111 LEU A O 1
ATOM 824 N N . ALA A 1 112 ? 1.607 8.496 -11.406 1.00 98.44 112 ALA A N 1
ATOM 825 C CA . ALA A 1 112 ? 1.304 9.741 -12.108 1.00 98.44 112 ALA A CA 1
ATOM 826 C C . ALA A 1 112 ? 2.451 10.201 -13.025 1.00 98.44 112 ALA A C 1
ATOM 828 O O . ALA A 1 112 ? 2.211 10.976 -13.949 1.00 98.44 112 ALA A O 1
ATOM 829 N N . ASN A 1 113 ? 3.676 9.725 -12.786 1.00 96.75 113 ASN A N 1
ATOM 830 C CA . ASN A 1 113 ? 4.857 10.036 -13.583 1.00 96.75 113 ASN A CA 1
ATOM 831 C C . ASN A 1 113 ? 5.522 8.767 -14.140 1.00 96.75 113 ASN A C 1
ATOM 833 O O . ASN A 1 113 ? 6.747 8.640 -14.147 1.00 96.75 113 ASN A O 1
ATOM 837 N N . GLU A 1 114 ? 4.697 7.826 -14.614 1.00 97.50 114 GLU A N 1
ATOM 838 C CA . GLU A 1 114 ? 5.141 6.503 -15.062 1.00 97.50 114 GLU A CA 1
ATOM 839 C C . GLU A 1 114 ? 6.280 6.575 -16.092 1.00 97.50 114 GLU A C 1
ATOM 841 O O . GLU A 1 114 ? 7.233 5.804 -16.007 1.00 97.50 114 GLU A O 1
ATOM 846 N N . GLN A 1 115 ? 6.229 7.527 -17.032 1.00 97.94 115 GLN A N 1
ATOM 847 C CA . GLN A 1 115 ? 7.273 7.670 -18.048 1.00 97.94 115 GLN A CA 1
ATOM 848 C C . GLN A 1 115 ? 8.632 8.025 -17.437 1.00 97.94 115 GLN A C 1
ATOM 850 O O . GLN A 1 115 ? 9.627 7.408 -17.797 1.00 97.94 115 GLN A O 1
ATOM 855 N N . ALA A 1 116 ? 8.686 8.961 -16.485 1.00 97.88 116 ALA A N 1
ATOM 856 C CA . ALA A 1 116 ? 9.950 9.303 -15.836 1.00 97.88 116 ALA A CA 1
ATOM 857 C C . ALA A 1 116 ? 10.517 8.111 -15.055 1.00 97.88 116 ALA A C 1
ATOM 859 O O . ALA A 1 116 ? 11.723 7.889 -15.060 1.00 97.88 116 ALA A O 1
ATOM 860 N N . THR A 1 117 ? 9.647 7.313 -14.430 1.00 97.81 117 THR A N 1
ATOM 861 C CA . THR A 1 117 ? 10.040 6.059 -13.780 1.00 97.81 117 THR A CA 1
ATOM 862 C C . THR A 1 117 ? 10.601 5.051 -14.785 1.00 97.81 117 THR A C 1
ATOM 864 O O . THR A 1 117 ? 11.631 4.434 -14.516 1.00 97.81 117 THR A O 1
ATOM 867 N N . ARG A 1 118 ? 9.972 4.896 -15.956 1.00 98.44 118 ARG A N 1
ATOM 868 C CA . ARG A 1 118 ? 10.495 4.045 -17.037 1.00 98.44 118 ARG A CA 1
ATOM 869 C C . ARG A 1 118 ? 11.868 4.521 -17.504 1.00 98.44 118 ARG A C 1
ATOM 871 O O . ARG A 1 118 ? 12.798 3.722 -17.544 1.00 98.44 118 ARG A O 1
ATOM 878 N N . ASP A 1 119 ? 12.015 5.813 -17.783 1.00 98.56 119 ASP A N 1
ATOM 879 C CA . ASP A 1 119 ? 13.275 6.411 -18.234 1.00 98.56 119 ASP A CA 1
ATOM 880 C C . ASP A 1 119 ? 14.397 6.213 -17.198 1.00 98.56 119 ASP A C 1
ATOM 882 O O . ASP A 1 119 ? 15.513 5.816 -17.546 1.00 98.56 119 ASP A O 1
ATOM 886 N N . GLU A 1 120 ? 14.094 6.430 -15.914 1.00 98.12 120 GLU A N 1
ATOM 887 C CA . GLU A 1 120 ? 15.021 6.202 -14.804 1.00 98.12 120 GLU A CA 1
ATOM 888 C C . GLU A 1 120 ? 15.480 4.741 -14.762 1.00 98.12 120 GLU A C 1
ATOM 890 O O . GLU A 1 120 ? 16.682 4.469 -14.815 1.00 98.12 120 GLU A O 1
ATOM 895 N N . TYR A 1 121 ? 14.553 3.783 -14.736 1.00 98.19 121 TYR A N 1
ATOM 896 C CA . TYR A 1 121 ? 14.920 2.372 -14.634 1.00 98.19 121 TYR A CA 1
ATOM 897 C C . TYR A 1 121 ? 15.589 1.825 -15.899 1.00 98.19 121 TYR A C 1
ATOM 899 O O . TYR A 1 121 ? 16.492 0.990 -15.788 1.00 98.19 121 TYR A O 1
ATOM 907 N N . HIS A 1 122 ? 15.256 2.332 -17.087 1.00 98.62 122 HIS A N 1
ATOM 908 C CA . HIS A 1 122 ? 16.029 2.041 -18.294 1.00 98.62 122 HIS A CA 1
ATOM 909 C C . HIS A 1 122 ? 17.464 2.557 -18.193 1.00 98.62 122 HIS A C 1
ATOM 911 O O . HIS A 1 122 ? 18.394 1.836 -18.559 1.00 98.62 122 HIS A O 1
ATOM 917 N N . SER A 1 123 ? 17.683 3.754 -17.635 1.00 98.44 123 SER A N 1
ATOM 918 C CA . SER A 1 123 ? 19.040 4.274 -17.402 1.00 98.44 123 SER A CA 1
ATOM 919 C C . SER A 1 123 ? 19.848 3.406 -16.422 1.00 98.44 123 SER A C 1
ATOM 921 O O . SER A 1 123 ? 21.077 3.377 -16.477 1.00 98.44 123 SER A O 1
ATOM 923 N N . MET A 1 124 ? 19.155 2.632 -15.581 1.00 98.12 124 MET A N 1
ATOM 924 C CA . MET A 1 124 ? 19.723 1.631 -14.671 1.00 98.12 124 MET A CA 1
ATOM 925 C C . MET A 1 124 ? 19.849 0.229 -15.297 1.00 98.12 124 MET A C 1
ATOM 927 O O . MET A 1 124 ? 20.193 -0.729 -14.599 1.00 98.12 124 MET A O 1
ATOM 931 N N . GLY A 1 125 ? 19.558 0.081 -16.593 1.00 98.25 125 GLY A N 1
ATOM 932 C CA . GLY A 1 125 ? 19.662 -1.181 -17.325 1.00 98.25 125 GLY A CA 1
ATOM 933 C C . GLY A 1 125 ? 18.529 -2.173 -17.050 1.00 98.25 125 GLY A C 1
ATOM 934 O O . GLY A 1 125 ? 18.731 -3.375 -17.222 1.00 98.25 125 GLY A O 1
ATOM 935 N N . LYS A 1 126 ? 17.362 -1.708 -16.587 1.00 98.06 126 LYS A N 1
ATOM 936 C CA . LYS A 1 126 ? 16.160 -2.547 -16.481 1.00 98.06 126 LYS A CA 1
ATOM 937 C C . LYS A 1 126 ? 15.444 -2.628 -17.826 1.00 98.06 126 LYS A C 1
ATOM 939 O O . LYS A 1 126 ? 15.393 -1.649 -18.573 1.00 98.06 126 LYS A O 1
ATOM 944 N N . ASP A 1 127 ? 14.911 -3.807 -18.120 1.00 98.00 127 ASP A N 1
ATOM 945 C CA . ASP A 1 127 ? 14.060 -4.037 -19.283 1.00 98.00 127 ASP A CA 1
ATOM 946 C C . ASP A 1 127 ? 12.594 -3.691 -18.977 1.00 98.00 127 ASP A C 1
ATOM 948 O O . ASP A 1 127 ? 12.206 -3.506 -17.820 1.00 98.00 127 ASP A O 1
ATOM 952 N N . ASP A 1 128 ? 11.776 -3.597 -20.028 1.00 98.06 128 ASP A N 1
ATOM 953 C CA . ASP A 1 128 ? 10.352 -3.267 -19.901 1.00 98.06 128 ASP A CA 1
ATOM 954 C C . ASP A 1 128 ? 9.603 -4.264 -19.017 1.00 98.06 128 ASP A C 1
ATOM 956 O O . ASP A 1 128 ? 8.762 -3.865 -18.218 1.00 98.06 128 ASP A O 1
ATOM 960 N N . ALA A 1 129 ? 9.946 -5.553 -19.100 1.00 95.81 129 ALA A N 1
ATOM 961 C CA . ALA A 1 129 ? 9.293 -6.596 -18.317 1.00 95.81 129 ALA A CA 1
ATOM 962 C C . ALA A 1 129 ? 9.498 -6.389 -16.808 1.00 95.81 129 ALA A C 1
ATOM 964 O O . ALA A 1 129 ? 8.550 -6.496 -16.026 1.00 95.81 129 ALA A O 1
ATOM 965 N N . TRP A 1 130 ? 10.720 -6.055 -16.385 1.00 95.44 130 TRP A N 1
ATOM 966 C CA . TRP A 1 130 ? 11.007 -5.728 -14.993 1.00 95.44 130 TRP A CA 1
ATOM 967 C C . TRP A 1 130 ? 10.290 -4.445 -14.559 1.00 95.44 130 TRP A C 1
ATOM 969 O O . TRP A 1 130 ? 9.741 -4.392 -13.457 1.00 95.44 130 TRP A O 1
ATOM 979 N N . ILE A 1 131 ? 10.271 -3.417 -15.413 1.00 97.69 131 ILE A N 1
ATOM 980 C CA . ILE A 1 131 ? 9.647 -2.126 -15.094 1.00 97.69 131 ILE A CA 1
ATOM 981 C C . ILE A 1 131 ? 8.122 -2.260 -14.986 1.00 97.69 131 ILE A C 1
ATOM 983 O O . ILE A 1 131 ? 7.521 -1.718 -14.059 1.00 97.69 131 ILE A O 1
ATOM 987 N N . ASP A 1 132 ? 7.494 -3.031 -15.870 1.00 96.69 132 ASP A N 1
ATOM 988 C CA . ASP A 1 132 ? 6.061 -3.321 -15.829 1.00 96.69 132 ASP A CA 1
ATOM 989 C C . ASP A 1 132 ? 5.679 -4.086 -14.558 1.00 96.69 132 ASP A C 1
ATOM 991 O O . ASP A 1 132 ? 4.668 -3.765 -13.919 1.00 96.69 132 ASP A O 1
ATOM 995 N N . LEU A 1 133 ? 6.507 -5.055 -14.148 1.00 95.38 133 LEU A N 1
ATOM 996 C CA . LEU A 1 133 ? 6.333 -5.764 -12.881 1.00 95.38 133 LEU A CA 1
ATOM 997 C C . LEU A 1 133 ? 6.468 -4.807 -11.689 1.00 95.38 133 LEU A C 1
ATOM 999 O O . LEU A 1 133 ? 5.628 -4.832 -10.789 1.00 95.38 133 LEU A O 1
ATOM 1003 N N . TYR A 1 134 ? 7.468 -3.921 -11.699 1.00 96.25 134 TYR A N 1
ATOM 1004 C CA . TYR A 1 134 ? 7.630 -2.899 -10.666 1.00 96.25 134 TYR A CA 1
ATOM 1005 C C . TYR A 1 134 ? 6.395 -1.992 -10.574 1.00 96.25 134 TYR A C 1
ATOM 1007 O O . TYR A 1 134 ? 5.805 -1.873 -9.501 1.00 96.25 134 TYR A O 1
ATOM 1015 N N . LEU A 1 135 ? 5.944 -1.404 -11.683 1.00 97.75 135 LEU A N 1
ATOM 1016 C CA . LEU A 1 135 ? 4.790 -0.499 -11.701 1.00 97.75 135 LEU A CA 1
ATOM 1017 C C . LEU A 1 135 ? 3.490 -1.207 -11.291 1.00 97.75 135 LEU A C 1
ATOM 1019 O O . LEU A 1 135 ? 2.642 -0.619 -10.618 1.00 97.75 135 LEU A O 1
ATOM 1023 N N . SER A 1 136 ? 3.333 -2.483 -11.646 1.00 97.38 136 SER A N 1
ATOM 1024 C CA . SER A 1 136 ? 2.211 -3.305 -11.175 1.00 97.38 136 SER A CA 1
ATOM 1025 C C . SER A 1 136 ? 2.297 -3.561 -9.666 1.00 97.38 136 SER A C 1
ATOM 1027 O O . SER A 1 136 ? 1.305 -3.371 -8.962 1.00 97.38 136 SER A O 1
ATOM 1029 N N . SER A 1 137 ? 3.494 -3.835 -9.136 1.00 96.56 137 SER A N 1
ATOM 1030 C CA . SER A 1 137 ? 3.717 -3.954 -7.688 1.00 96.56 137 SER A CA 1
ATOM 1031 C C . SER A 1 137 ? 3.444 -2.645 -6.935 1.00 96.56 137 SER A C 1
ATOM 1033 O O . SER A 1 137 ? 2.950 -2.674 -5.811 1.00 96.56 137 SER A O 1
ATOM 1035 N N . VAL A 1 138 ? 3.680 -1.483 -7.559 1.00 97.75 138 VAL A N 1
ATOM 1036 C CA . VAL A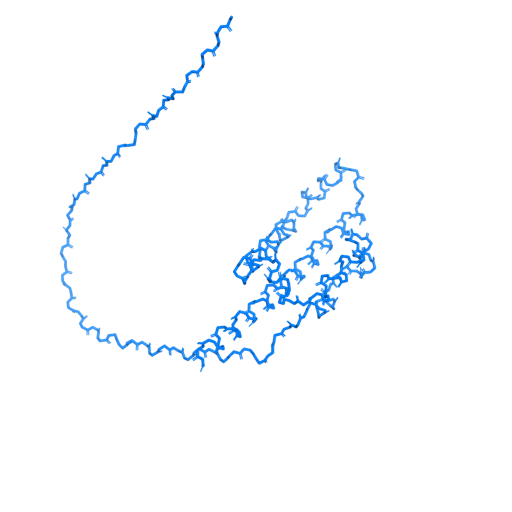 1 138 ? 3.344 -0.165 -6.991 1.00 97.75 138 VAL A CA 1
ATOM 1037 C C . VAL A 1 138 ? 1.823 0.017 -6.902 1.00 97.75 138 VAL A C 1
ATOM 1039 O O . VAL A 1 138 ? 1.318 0.501 -5.885 1.00 97.75 138 VAL A O 1
ATOM 1042 N N . ARG A 1 139 ? 1.063 -0.422 -7.918 1.00 98.38 139 ARG A N 1
ATOM 1043 C CA . ARG A 1 139 ? -0.416 -0.440 -7.872 1.00 98.38 139 ARG A CA 1
ATOM 1044 C C . ARG A 1 139 ? -0.928 -1.344 -6.748 1.00 98.38 139 ARG A C 1
ATOM 1046 O O . ARG A 1 139 ? -1.832 -0.956 -6.008 1.00 98.38 139 ARG A O 1
ATOM 1053 N N . ASP A 1 140 ? -0.314 -2.509 -6.571 1.00 97.94 140 ASP A N 1
ATOM 1054 C CA . ASP A 1 140 ? -0.625 -3.408 -5.456 1.00 97.94 140 ASP A CA 1
ATOM 1055 C C . ASP A 1 140 ? -0.260 -2.805 -4.101 1.00 97.94 140 ASP A C 1
ATOM 1057 O O . ASP A 1 140 ? -1.033 -2.909 -3.148 1.00 97.94 140 ASP A O 1
ATOM 1061 N N . GLY A 1 141 ? 0.859 -2.083 -4.029 1.00 97.44 141 GLY A N 1
ATOM 1062 C CA . GLY A 1 141 ? 1.255 -1.300 -2.866 1.00 97.44 141 GLY A CA 1
ATOM 1063 C C . GLY A 1 141 ? 0.166 -0.316 -2.435 1.00 97.44 141 GLY A C 1
ATOM 1064 O O . GLY A 1 141 ? -0.133 -0.231 -1.243 1.00 97.44 141 GLY A O 1
ATOM 1065 N N . ILE A 1 142 ? -0.489 0.377 -3.375 1.00 98.44 142 ILE A N 1
ATOM 1066 C CA . ILE A 1 142 ? -1.638 1.252 -3.070 1.00 98.44 142 ILE A CA 1
ATOM 1067 C C . ILE A 1 142 ? -2.786 0.441 -2.471 1.00 98.44 142 ILE A C 1
ATOM 1069 O O . ILE A 1 142 ? -3.319 0.820 -1.430 1.00 98.44 142 ILE A O 1
ATOM 1073 N N . THR A 1 143 ? -3.152 -0.676 -3.100 1.00 98.25 143 THR A N 1
ATOM 1074 C CA . THR A 1 143 ? -4.252 -1.539 -2.646 1.00 98.25 143 THR A CA 1
ATOM 1075 C C . THR A 1 143 ? -4.031 -2.040 -1.219 1.00 98.25 143 THR A C 1
ATOM 1077 O O . THR A 1 143 ? -4.930 -1.951 -0.383 1.00 98.25 143 THR A O 1
ATOM 1080 N N . ILE A 1 144 ? -2.823 -2.522 -0.920 1.00 98.06 144 ILE A N 1
ATOM 1081 C CA . ILE A 1 144 ? -2.452 -3.054 0.395 1.00 98.06 144 ILE A CA 1
ATOM 1082 C C . ILE A 1 144 ? -2.460 -1.946 1.455 1.00 98.06 144 ILE A C 1
ATOM 1084 O O . ILE A 1 144 ? -3.074 -2.108 2.510 1.00 98.06 144 ILE A O 1
ATOM 1088 N N . ASN A 1 145 ? -1.815 -0.807 1.180 1.00 98.38 145 ASN A N 1
ATOM 1089 C CA . ASN A 1 145 ? -1.726 0.285 2.153 1.00 98.38 145 ASN A CA 1
ATOM 1090 C C . ASN A 1 145 ? -3.082 0.959 2.390 1.00 98.38 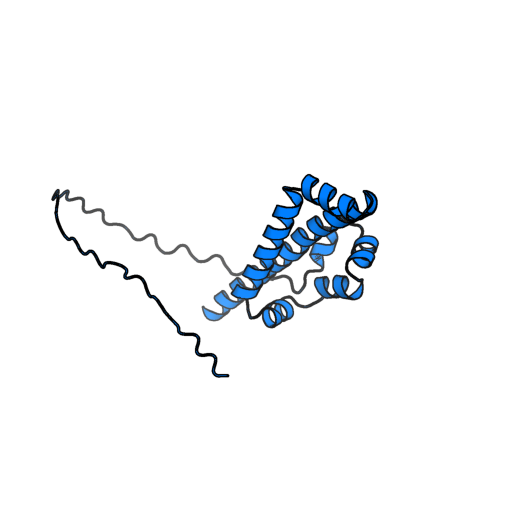145 ASN A C 1
ATOM 1092 O O . ASN A 1 145 ? -3.393 1.305 3.527 1.00 98.38 145 ASN A O 1
ATOM 1096 N N . GLN A 1 146 ? -3.926 1.089 1.361 1.00 98.56 146 GLN A N 1
ATOM 1097 C CA . GLN A 1 146 ? -5.284 1.600 1.538 1.00 98.56 146 GLN A CA 1
ATOM 1098 C C . GLN A 1 146 ? -6.127 0.646 2.391 1.00 98.56 146 GLN A C 1
ATOM 1100 O O . GLN A 1 146 ? -6.794 1.096 3.318 1.00 98.56 146 GLN A O 1
ATOM 1105 N N . ALA A 1 147 ? -6.041 -0.669 2.152 1.00 98.25 147 ALA A N 1
ATOM 1106 C CA . ALA A 1 147 ? -6.731 -1.658 2.980 1.00 98.25 147 ALA A CA 1
ATOM 1107 C C . ALA A 1 147 ? -6.297 -1.581 4.454 1.00 98.25 147 ALA A C 1
ATOM 1109 O O . ALA A 1 147 ? -7.134 -1.698 5.349 1.00 98.25 147 ALA A O 1
ATOM 1110 N N . PHE A 1 148 ? -5.008 -1.341 4.711 1.00 98.44 148 PHE A N 1
ATOM 1111 C CA . PHE A 1 148 ? -4.509 -1.105 6.063 1.00 98.44 148 PHE A CA 1
ATOM 1112 C C . PHE A 1 148 ? -5.088 0.167 6.692 1.00 98.44 148 PHE A C 1
ATOM 1114 O O . PHE A 1 148 ? -5.599 0.108 7.809 1.00 98.44 148 PHE A O 1
ATOM 1121 N N . VAL A 1 149 ? -5.044 1.299 5.982 1.00 98.56 149 VAL A N 1
ATOM 1122 C CA . VAL A 1 149 ? -5.602 2.577 6.457 1.00 98.56 149 VAL A CA 1
ATOM 1123 C C . VAL A 1 149 ? -7.086 2.432 6.799 1.00 98.56 149 VAL A C 1
ATOM 1125 O O . VAL A 1 149 ? -7.520 2.875 7.863 1.00 98.56 149 VAL A O 1
ATOM 1128 N N . ASP A 1 150 ? -7.855 1.769 5.938 1.00 98.06 150 ASP A N 1
ATOM 1129 C CA . ASP A 1 150 ? -9.289 1.558 6.137 1.00 98.06 150 ASP A CA 1
ATOM 1130 C C . ASP A 1 150 ? -9.560 0.668 7.362 1.00 98.06 150 ASP A C 1
ATOM 1132 O O . ASP A 1 150 ? -10.410 0.991 8.198 1.00 98.06 150 ASP A O 1
ATOM 1136 N N . ALA A 1 151 ? -8.799 -0.420 7.522 1.00 98.00 151 ALA A N 1
ATOM 1137 C CA . ALA A 1 151 ? -8.915 -1.300 8.682 1.00 98.00 151 ALA A CA 1
ATOM 1138 C C . ALA A 1 151 ? -8.520 -0.591 9.990 1.00 98.00 151 ALA A C 1
ATOM 1140 O O . ALA A 1 151 ? -9.211 -0.732 11.003 1.00 98.00 151 ALA A O 1
ATOM 1141 N N . ALA A 1 152 ? -7.454 0.214 9.968 1.00 98.12 152 ALA A N 1
ATOM 1142 C CA . ALA A 1 152 ? -7.004 0.980 11.124 1.00 98.12 152 ALA A CA 1
ATOM 1143 C C . ALA A 1 152 ? -8.025 2.044 11.544 1.00 98.12 152 ALA A C 1
ATOM 1145 O O . ALA A 1 152 ? -8.334 2.155 12.730 1.00 98.12 152 ALA A O 1
ATOM 1146 N N . ARG A 1 153 ? -8.620 2.764 10.585 1.00 97.81 153 ARG A N 1
ATOM 1147 C CA . ARG A 1 153 ? -9.712 3.718 10.842 1.00 97.81 153 ARG A CA 1
ATOM 1148 C C . ARG A 1 153 ? -10.950 3.046 11.419 1.00 97.81 153 ARG A C 1
ATOM 1150 O O . ARG A 1 153 ? -11.541 3.568 12.360 1.00 97.81 153 ARG A O 1
ATOM 1157 N N . CYS A 1 154 ? -11.321 1.877 10.897 1.00 97.06 154 CYS A N 1
ATOM 1158 C CA . CYS A 1 154 ? -12.426 1.098 11.449 1.00 97.06 154 CYS A CA 1
ATOM 1159 C C . CYS A 1 154 ? -12.185 0.778 12.932 1.00 97.06 154 CYS A C 1
ATOM 1161 O O . CYS A 1 154 ? -13.040 1.045 13.779 1.00 97.06 154 CYS A O 1
ATOM 1163 N N . LYS A 1 155 ? -10.994 0.259 13.259 1.00 96.06 155 LYS A N 1
ATOM 1164 C CA . LYS A 1 155 ? -10.616 -0.087 14.635 1.00 96.06 155 LYS A CA 1
ATOM 1165 C C . LYS A 1 155 ? -10.523 1.140 15.544 1.00 96.06 155 LYS A C 1
ATOM 1167 O O . LYS A 1 155 ? -10.957 1.068 16.691 1.00 96.06 155 LYS A O 1
ATOM 1172 N N . GLN A 1 156 ? -10.045 2.275 15.031 1.00 96.25 156 GLN A N 1
ATOM 1173 C CA . GLN A 1 156 ? -10.042 3.548 15.756 1.00 96.25 156 GLN A CA 1
ATOM 1174 C C . GLN A 1 156 ? -11.468 3.970 16.137 1.00 96.25 156 GLN A C 1
ATOM 1176 O O . GLN A 1 156 ? -11.718 4.305 17.294 1.00 96.25 156 GLN A O 1
ATOM 1181 N N . ALA A 1 157 ? -12.413 3.895 15.195 1.00 94.69 157 ALA A N 1
ATOM 1182 C CA . ALA A 1 157 ? -13.815 4.219 15.448 1.00 94.69 157 ALA A CA 1
ATOM 1183 C C . ALA A 1 157 ? -14.460 3.269 16.474 1.00 94.69 157 ALA A C 1
ATOM 1185 O O . ALA A 1 157 ? -15.189 3.719 17.358 1.00 94.69 157 ALA A O 1
ATOM 1186 N N . GLN A 1 158 ? -14.158 1.965 16.411 1.00 93.19 158 GLN A N 1
ATOM 1187 C CA . GLN A 1 158 ? -14.599 1.004 17.430 1.00 93.19 158 GLN A CA 1
ATOM 1188 C C . GLN A 1 158 ? -14.059 1.348 18.823 1.00 93.19 158 GLN A C 1
ATOM 1190 O O . GLN A 1 158 ? -14.830 1.385 19.780 1.00 93.19 158 GLN A O 1
ATOM 1195 N N . ALA A 1 159 ? -12.759 1.628 18.938 1.00 91.75 159 ALA A N 1
ATOM 1196 C CA . ALA A 1 159 ? -12.131 1.965 20.213 1.00 91.75 159 ALA A CA 1
ATOM 1197 C C . ALA A 1 159 ? -12.718 3.251 20.821 1.00 91.75 159 ALA A C 1
ATOM 1199 O O . ALA A 1 159 ? -12.977 3.306 22.020 1.00 91.75 159 ALA A O 1
ATOM 1200 N N . GLN A 1 160 ? -12.987 4.268 19.996 1.00 90.88 160 GLN A N 1
ATOM 1201 C CA . GLN A 1 160 ? -13.624 5.512 20.441 1.00 90.88 160 GLN A CA 1
ATOM 1202 C C . GLN A 1 160 ? -15.052 5.280 20.952 1.00 90.88 160 GLN A C 1
ATOM 1204 O O . GLN A 1 160 ? -15.424 5.824 21.988 1.00 90.88 160 GLN A O 1
ATOM 1209 N N . ALA A 1 161 ? -15.839 4.438 20.279 1.00 87.69 161 ALA A N 1
ATOM 1210 C CA . ALA A 1 161 ? -17.195 4.122 20.724 1.00 87.69 161 ALA A CA 1
ATOM 1211 C C . ALA A 1 161 ? -17.229 3.279 22.011 1.00 87.69 161 ALA A C 1
ATO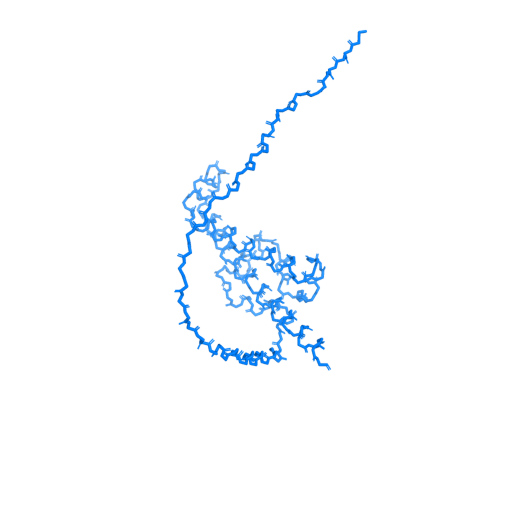M 1213 O O . ALA A 1 161 ? -18.163 3.398 22.800 1.00 87.69 161 ALA A O 1
ATOM 1214 N N . GLN A 1 162 ? -16.212 2.449 22.254 1.00 85.06 162 GLN A N 1
ATOM 1215 C CA . GLN A 1 162 ? -16.073 1.701 23.510 1.00 85.06 162 GLN A CA 1
ATOM 1216 C C . GLN A 1 162 ? -15.720 2.596 24.703 1.00 85.06 162 GLN A C 1
ATOM 1218 O O . GLN A 1 162 ? -16.037 2.241 25.827 1.00 85.06 162 GLN A O 1
ATOM 1223 N N . GLN A 1 163 ? -15.081 3.747 24.477 1.00 82.94 163 GLN A N 1
ATOM 1224 C CA . GLN A 1 163 ? -14.741 4.707 25.538 1.00 82.94 163 GLN A CA 1
ATOM 1225 C C . GLN A 1 163 ? -15.903 5.639 25.913 1.00 82.94 163 GLN A C 1
ATOM 1227 O O . GLN A 1 163 ? -15.827 6.337 26.921 1.00 82.94 163 GLN A O 1
ATOM 1232 N N . GLN A 1 164 ? -16.945 5.697 25.081 1.00 72.25 164 GLN A N 1
ATOM 1233 C CA . GLN A 1 164 ? -18.118 6.557 25.272 1.00 72.25 164 GLN A CA 1
ATOM 1234 C C . GLN A 1 164 ? -19.298 5.836 25.944 1.00 72.25 164 GLN A C 1
ATOM 1236 O O . GLN A 1 164 ? -20.284 6.492 26.277 1.00 72.25 164 GLN A O 1
ATOM 1241 N N . ASN A 1 165 ? -19.197 4.516 26.127 1.00 55.34 165 ASN A N 1
ATOM 1242 C CA . ASN A 1 165 ? -20.158 3.673 26.844 1.00 55.34 165 ASN A CA 1
ATOM 1243 C C . ASN A 1 165 ? -19.579 3.228 28.189 1.00 55.34 165 ASN A C 1
ATOM 1245 O O . ASN A 1 165 ? -20.389 2.983 29.109 1.00 55.34 165 ASN A O 1
#

Organism: NCBI:txid2602015

Secondary structure (DSSP, 8-state):
---------PPPPPP-------------------PPPPPPPPPPPS---SSSGGGGGG-SS-HHHHHHHH-HHHHHHHHHS-HHHHHHHTTSHHHHHHHHHHHHHHHHHHHHTHHHHHHHHHHTT--HHHHHHHHHHHHHHHHHHHHHHHHHHHHHHHHHHHH--

Foldseek 3Di:
DDDDDDDDDDDDDDDDDDDDDDDDDDDDDPDPPPPPDPDPDPDADPDFDQFQQVLVVVQPDDLVLLCVVPPVVVVVCNGPPGLVVQQVVQVHLPSLLVVLVVLLVVLVVCVVPVVVQVVVVVVVVDDPVVSVSVNSNSVSSNSSSVSSNRRSVSVVSVVVVVVVD

Sequence (165 aa):
MSMTIAQPARKPVPVGLRLAALFLSAFLAACATSEPAPAPTPPPPQSCPENLSAAKAKLVTPYDQLAAFIGSEHLERTFTKPVDDMIAAGGGFDHSIAAGERYVQEYKNILANEQATRDEYHSMGKDDAWIDLYLSSVRDGITINQAFVDAARCKQAQAQAQQQN

Radius of gyration: 26.67 Å; chains: 1; bounding box: 81×67×47 Å

pLDDT: mean 82.91, std 21.46, range [36.34, 98.62]